Protein AF-A5HIX2-F1 (afdb_monomer_lite)

InterPro domains:
  IPR017896 4Fe-4S ferredoxin-type, iron-sulphur binding domain [PF00037] (24-42)
  IPR017896 4Fe-4S ferredoxin-type, iron-sulphur binding domain [PS51379] (18-47)
  IPR017900 4Fe-4S ferredoxin, iron-sulphur binding, conserved site [PS00198] (27-38)
  IPR050157 Photosystem I iron-sulfur center [PTHR24960] (1-50)

Organism: NCBI:txid440083

pLDDT: mean 91.97, std 6.82, range [64.5, 97.81]

Structure (mmCIF, N/CA/C/O backbone):
data_AF-A5HIX2-F1
#
_entry.id   AF-A5HIX2-F1
#
loop_
_atom_site.group_PDB
_atom_site.id
_atom_site.type_symbol
_atom_site.label_atom_id
_atom_site.label_alt_id
_atom_site.label_comp_id
_atom_site.label_asym_id
_atom_site.label_entity_id
_atom_site.label_seq_id
_atom_site.pdbx_PDB_ins_code
_atom_site.Cartn_x
_atom_site.Cartn_y
_atom_site.Cartn_z
_atom_site.occupancy
_atom_site.B_iso_or_equiv
_atom_site.auth_seq_id
_atom_site.auth_comp_id
_atom_site.auth_asym_id
_atom_site.auth_atom_id
_atom_site.pdbx_PDB_model_num
ATOM 1 N N . PRO A 1 1 ? -13.989 9.947 -1.965 1.00 77.44 1 PRO A N 1
ATOM 2 C CA . PRO A 1 1 ? -12.702 9.230 -1.787 1.00 77.44 1 PRO A CA 1
ATOM 3 C C . PRO A 1 1 ? -11.656 10.266 -1.386 1.00 77.44 1 PRO A C 1
ATOM 5 O O . PRO A 1 1 ? -11.659 11.332 -1.993 1.00 77.44 1 PRO A O 1
ATOM 8 N N . THR A 1 2 ? -10.862 9.998 -0.352 1.00 88.81 2 THR A N 1
ATOM 9 C CA . THR A 1 2 ? -9.784 10.887 0.107 1.00 88.81 2 THR A CA 1
ATOM 10 C C . THR A 1 2 ? -8.434 10.359 -0.373 1.00 88.81 2 THR A C 1
ATOM 12 O O . THR A 1 2 ? -8.277 9.150 -0.561 1.00 88.81 2 THR A O 1
ATOM 15 N N . ASP A 1 3 ? -7.483 11.260 -0.612 1.00 90.31 3 ASP A N 1
ATOM 16 C CA . ASP A 1 3 ? -6.131 10.914 -1.056 1.00 90.31 3 ASP A CA 1
ATOM 17 C C . ASP 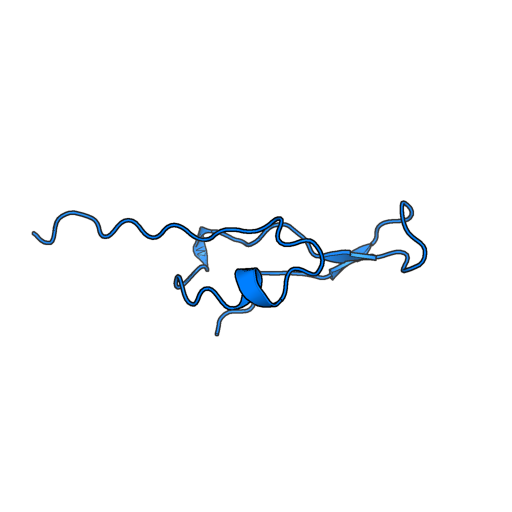A 1 3 ? -5.240 10.601 0.156 1.00 90.31 3 ASP A C 1
ATOM 19 O O . ASP A 1 3 ? -4.505 11.449 0.661 1.00 90.31 3 ASP A O 1
ATOM 23 N N . VAL A 1 4 ? -5.425 9.396 0.705 1.00 93.56 4 VAL A N 1
ATOM 24 C CA . VAL A 1 4 ? -4.755 8.937 1.937 1.00 93.56 4 VAL A CA 1
ATOM 25 C C . VAL A 1 4 ? -3.449 8.184 1.678 1.00 93.56 4 VAL A C 1
ATOM 27 O O . VAL A 1 4 ? -2.747 7.873 2.636 1.00 93.56 4 VAL A O 1
ATOM 30 N N . LEU A 1 5 ? -3.150 7.858 0.417 1.00 94.00 5 LEU A N 1
ATOM 31 C CA . LEU A 1 5 ? -1.945 7.152 -0.025 1.00 94.00 5 LEU A CA 1
ATOM 32 C C . LEU A 1 5 ? -1.094 8.107 -0.862 1.00 94.00 5 LEU A C 1
ATOM 34 O O . LEU A 1 5 ? -1.631 8.838 -1.682 1.00 94.00 5 LEU A O 1
ATOM 38 N N . GLU A 1 6 ? 0.224 8.050 -0.718 1.00 93.94 6 GLU A N 1
ATOM 39 C CA . GLU A 1 6 ? 1.158 8.852 -1.513 1.00 93.94 6 GLU A CA 1
ATOM 40 C C . GLU A 1 6 ? 2.230 7.949 -2.123 1.00 93.94 6 GLU A C 1
ATOM 42 O O . GLU A 1 6 ? 2.715 7.029 -1.469 1.00 93.94 6 GLU A O 1
ATOM 47 N N . MET A 1 7 ? 2.619 8.199 -3.372 1.00 95.31 7 MET A N 1
ATOM 48 C CA . MET A 1 7 ? 3.753 7.504 -3.982 1.00 95.31 7 MET A CA 1
ATOM 49 C C . MET A 1 7 ? 5.050 8.162 -3.517 1.00 95.31 7 MET A C 1
ATOM 51 O O . MET A 1 7 ? 5.324 9.308 -3.865 1.00 95.31 7 MET A O 1
ATOM 55 N N . VAL A 1 8 ? 5.856 7.433 -2.752 1.00 96.69 8 VAL A N 1
ATOM 56 C CA . VAL A 1 8 ? 7.141 7.907 -2.230 1.00 96.69 8 VAL A CA 1
ATOM 57 C C . VAL A 1 8 ? 8.305 7.185 -2.918 1.00 96.69 8 VAL A C 1
ATOM 59 O O . VAL A 1 8 ? 8.166 6.006 -3.258 1.00 96.69 8 VAL A O 1
ATOM 62 N N . PRO A 1 9 ? 9.457 7.847 -3.133 1.00 97.81 9 PRO A N 1
ATOM 63 C CA . PRO A 1 9 ? 10.633 7.205 -3.715 1.00 97.81 9 PRO A CA 1
ATOM 64 C C . PRO A 1 9 ? 11.112 6.020 -2.870 1.00 97.81 9 PRO A C 1
ATOM 66 O O . PRO A 1 9 ? 11.236 6.129 -1.649 1.00 97.81 9 PRO A O 1
ATOM 69 N N . TRP A 1 10 ? 11.398 4.890 -3.516 1.00 97.31 10 TRP A N 1
ATOM 70 C CA . TRP A 1 10 ? 11.947 3.711 -2.849 1.00 97.31 10 TRP A CA 1
ATOM 71 C C . TRP A 1 10 ? 12.685 2.790 -3.822 1.00 97.31 10 TRP A C 1
ATOM 73 O O . TRP A 1 10 ? 12.071 2.138 -4.666 1.00 97.31 10 TRP A O 1
ATOM 83 N N . ASP A 1 11 ? 13.999 2.660 -3.645 1.00 97.31 11 ASP A N 1
ATOM 84 C CA . ASP A 1 11 ? 14.867 1.869 -4.532 1.00 97.31 11 ASP A CA 1
ATOM 85 C C . ASP A 1 11 ? 14.814 0.350 -4.282 1.00 97.31 11 ASP A C 1
ATOM 87 O O . ASP A 1 11 ? 15.499 -0.424 -4.948 1.00 97.31 11 ASP A O 1
ATOM 91 N N . GLY A 1 12 ? 13.987 -0.114 -3.339 1.00 96.19 12 GLY A N 1
ATOM 92 C CA . GLY A 1 12 ? 13.843 -1.540 -3.025 1.00 96.19 12 GLY A CA 1
ATOM 93 C C . GLY A 1 12 ? 12.965 -2.332 -4.001 1.00 96.19 12 GLY A C 1
ATOM 94 O O . GLY A 1 12 ? 12.772 -3.533 -3.813 1.00 96.19 12 GLY A O 1
ATOM 95 N N . CYS A 1 13 ? 12.433 -1.697 -5.049 1.00 94.19 13 CYS A N 1
ATOM 96 C CA . CYS A 1 13 ? 11.690 -2.377 -6.107 1.00 94.19 13 CYS A CA 1
ATOM 97 C C . CYS A 1 13 ? 11.967 -1.778 -7.490 1.00 94.19 13 CYS A C 1
ATOM 99 O O . CYS A 1 13 ? 12.453 -0.659 -7.623 1.00 94.19 13 CYS A O 1
ATOM 101 N N . LYS A 1 14 ? 11.581 -2.512 -8.543 1.00 96.75 14 LYS A N 1
ATOM 102 C CA . LYS A 1 14 ? 11.769 -2.108 -9.949 1.00 96.75 14 LYS A CA 1
ATOM 103 C C . LYS A 1 14 ? 11.118 -0.763 -10.304 1.00 96.75 14 LYS A C 1
ATOM 105 O O . LYS A 1 14 ? 11.530 -0.138 -11.273 1.00 96.75 14 LYS A O 1
ATOM 110 N N . ALA A 1 15 ? 10.089 -0.347 -9.569 1.00 95.62 15 ALA A N 1
ATOM 111 C CA . ALA A 1 15 ? 9.388 0.903 -9.836 1.00 95.62 15 ALA A CA 1
ATOM 112 C C . ALA A 1 15 ? 10.119 2.140 -9.281 1.00 95.62 15 ALA A C 1
ATOM 114 O O . ALA A 1 15 ? 9.718 3.248 -9.617 1.00 95.62 15 ALA A O 1
ATOM 115 N N . SER A 1 16 ? 11.144 1.972 -8.432 1.00 97.56 16 SER A N 1
ATOM 116 C CA . SER A 1 16 ? 11.795 3.065 -7.685 1.00 97.56 16 SER A CA 1
ATOM 117 C C . SER A 1 16 ? 10.826 3.924 -6.852 1.00 97.56 16 SER A C 1
ATOM 119 O O . SER A 1 16 ? 11.145 5.043 -6.457 1.00 97.56 16 SER A O 1
ATOM 121 N N . GLN A 1 17 ? 9.630 3.404 -6.567 1.00 97.12 17 GLN A N 1
ATOM 122 C CA . GLN A 1 17 ? 8.592 4.072 -5.791 1.00 97.12 17 GLN A CA 1
ATOM 123 C C . GLN A 1 17 ? 7.675 3.052 -5.116 1.00 97.12 17 GLN A C 1
ATOM 125 O O . GLN A 1 17 ? 7.474 1.946 -5.626 1.00 97.12 17 GLN A O 1
ATOM 130 N N . ILE A 1 18 ? 7.086 3.440 -3.991 1.00 95.06 18 ILE A N 1
ATOM 131 C CA . ILE A 1 18 ? 6.131 2.641 -3.221 1.00 95.06 18 ILE A CA 1
ATOM 132 C C . ILE A 1 18 ? 4.986 3.531 -2.733 1.00 95.06 18 ILE A C 1
ATOM 134 O O . ILE A 1 18 ? 5.183 4.719 -2.502 1.00 95.06 18 ILE A O 1
ATOM 138 N N . ALA A 1 19 ? 3.789 2.970 -2.568 1.00 94.56 19 ALA A N 1
ATOM 139 C CA . ALA A 1 19 ? 2.720 3.665 -1.860 1.00 94.56 19 ALA A CA 1
ATOM 140 C C . ALA A 1 19 ? 3.037 3.719 -0.355 1.00 94.56 19 ALA A C 1
ATOM 142 O O . ALA A 1 19 ? 3.415 2.709 0.243 1.00 94.56 19 ALA A O 1
ATOM 143 N N . SER A 1 20 ? 2.869 4.883 0.263 1.00 93.75 20 SER A N 1
ATOM 144 C CA . SER A 1 20 ? 2.949 5.061 1.710 1.00 93.75 20 SER A CA 1
ATOM 145 C C . SER A 1 20 ? 1.820 4.315 2.434 1.00 93.75 20 SER A C 1
ATOM 147 O O . SER A 1 20 ? 0.850 3.853 1.828 1.00 93.75 20 SER A O 1
ATOM 149 N N . ALA A 1 21 ? 1.935 4.182 3.757 1.00 92.81 21 ALA A N 1
ATOM 150 C CA . ALA A 1 21 ? 0.818 3.707 4.567 1.00 92.81 21 ALA A CA 1
ATOM 151 C C . ALA A 1 21 ? -0.340 4.732 4.538 1.00 92.81 21 ALA A C 1
ATOM 153 O O . ALA A 1 21 ? -0.069 5.934 4.523 1.00 92.81 21 ALA A O 1
ATOM 154 N N . PRO A 1 22 ? -1.616 4.293 4.581 1.00 93.81 22 PRO A N 1
ATOM 155 C CA . PRO A 1 22 ? -2.751 5.210 4.635 1.00 93.81 22 PRO A CA 1
ATOM 156 C C . PRO A 1 22 ? -2.664 6.183 5.818 1.00 93.81 22 PRO A C 1
ATOM 158 O O . PRO A 1 22 ? -2.520 5.744 6.963 1.00 93.81 22 PRO A O 1
ATOM 161 N N . ARG A 1 23 ? -2.847 7.486 5.575 1.00 95.12 23 ARG A N 1
ATOM 162 C CA . ARG A 1 23 ? -3.039 8.468 6.657 1.00 95.12 23 ARG A CA 1
ATOM 163 C C . ARG A 1 23 ? -4.379 8.217 7.348 1.00 95.12 23 ARG A C 1
ATOM 165 O O . ARG A 1 23 ? -5.442 8.402 6.755 1.00 95.12 23 ARG A O 1
ATOM 172 N N . THR A 1 24 ? -4.342 7.763 8.599 1.00 92.62 24 THR A N 1
ATOM 173 C CA . THR A 1 24 ? -5.552 7.362 9.337 1.00 92.62 24 THR A CA 1
ATOM 174 C C . THR A 1 24 ? -6.438 8.541 9.724 1.00 92.62 24 THR A C 1
ATOM 176 O O . THR A 1 24 ? -7.647 8.366 9.812 1.00 92.62 24 THR A O 1
ATOM 179 N N . GLU A 1 25 ? -5.863 9.728 9.919 1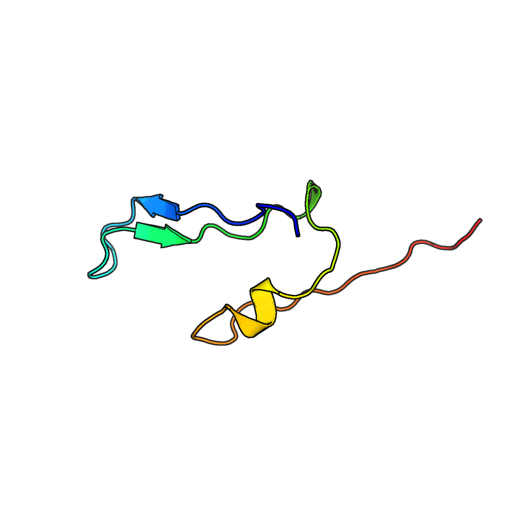.00 92.31 25 GLU A N 1
ATOM 180 C CA . GLU A 1 25 ? -6.595 10.963 10.247 1.00 92.31 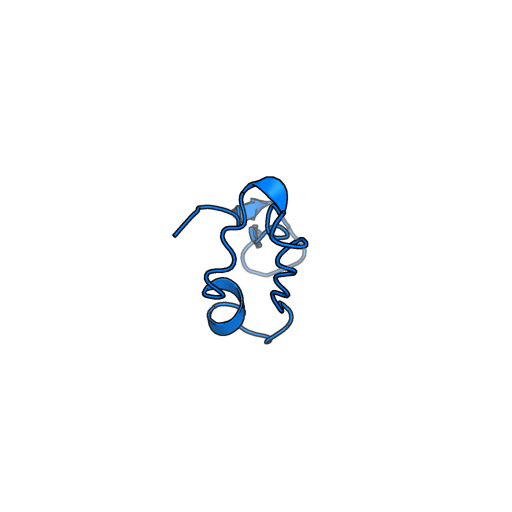25 GLU A CA 1
ATOM 181 C C . GLU A 1 25 ? -7.504 11.453 9.106 1.00 92.31 25 GLU A C 1
ATOM 183 O O . GLU A 1 25 ? -8.595 11.956 9.356 1.00 92.31 25 GLU A O 1
ATOM 188 N N . ASP A 1 26 ? -7.105 11.204 7.856 1.00 93.44 26 ASP A N 1
ATOM 189 C CA . ASP A 1 26 ? -7.860 11.554 6.644 1.00 93.44 26 ASP A CA 1
ATOM 190 C C . ASP A 1 26 ? -8.762 10.404 6.150 1.00 93.44 26 ASP A C 1
ATOM 192 O O . ASP A 1 26 ? -9.440 10.493 5.113 1.00 93.44 26 ASP A O 1
ATOM 196 N N . CYS A 1 27 ? -8.728 9.263 6.845 1.00 93.50 27 CYS A N 1
ATOM 197 C CA . CYS A 1 27 ? -9.402 8.048 6.419 1.00 93.50 27 CYS A CA 1
ATOM 198 C C . CYS A 1 27 ? -10.901 8.114 6.721 1.00 93.50 27 CYS A C 1
ATOM 200 O O . CYS A 1 27 ? -11.339 8.032 7.863 1.00 93.50 27 CYS A O 1
ATOM 202 N N . VAL A 1 28 ? -11.711 8.147 5.663 1.00 94.12 28 VAL A N 1
ATOM 203 C CA . VAL A 1 28 ? -13.183 8.139 5.756 1.00 94.12 28 VAL A CA 1
ATOM 204 C C . VAL A 1 28 ? -13.791 6.730 5.766 1.00 94.12 28 VAL A C 1
ATOM 206 O O . VAL A 1 28 ? -14.989 6.564 5.560 1.00 94.12 28 VAL A O 1
ATOM 209 N N . GLY A 1 29 ? -12.973 5.684 5.905 1.00 93.69 29 GLY A N 1
ATOM 210 C CA . GLY A 1 29 ? -13.473 4.308 5.987 1.00 93.69 29 GLY A CA 1
ATOM 211 C C . GLY A 1 29 ? -14.070 3.744 4.690 1.00 93.69 29 GLY A C 1
ATOM 212 O O . GLY A 1 29 ? -14.808 2.767 4.740 1.00 93.69 29 GLY A O 1
ATOM 213 N N . CYS A 1 30 ? -13.764 4.318 3.517 1.00 94.88 30 CYS A N 1
ATOM 214 C CA . CYS A 1 30 ? -14.375 3.904 2.242 1.00 94.88 30 CYS A CA 1
ATOM 215 C C . CYS A 1 30 ? -13.915 2.536 1.701 1.00 94.88 30 CYS A C 1
ATOM 217 O O . CYS A 1 30 ? -14.453 2.077 0.696 1.00 94.88 30 CYS A O 1
ATOM 219 N N . LYS A 1 31 ? -12.893 1.924 2.316 1.00 93.88 31 LYS A N 1
ATOM 220 C CA . LYS A 1 31 ? -12.333 0.596 1.992 1.00 93.88 31 LYS A CA 1
ATOM 221 C C . LYS A 1 31 ? -11.761 0.398 0.584 1.00 93.88 31 LYS A C 1
ATOM 223 O O . LYS A 1 31 ? -11.311 -0.692 0.256 1.00 93.88 31 LYS A O 1
ATOM 228 N N . ARG A 1 32 ? -11.697 1.437 -0.254 1.00 94.50 32 ARG A N 1
ATOM 229 C CA . ARG A 1 32 ? -11.142 1.320 -1.617 1.00 94.50 32 ARG A CA 1
ATOM 230 C C . ARG A 1 32 ? -9.675 0.886 -1.641 1.00 94.50 32 ARG A C 1
ATOM 232 O O . ARG A 1 32 ? -9.266 0.217 -2.581 1.00 94.50 32 ARG A O 1
ATOM 239 N N . CYS A 1 33 ? -8.899 1.249 -0.621 1.00 95.06 33 CYS A N 1
ATOM 240 C CA . CYS A 1 33 ? -7.508 0.822 -0.488 1.00 95.06 33 CYS A CA 1
ATOM 241 C C . CYS A 1 33 ? -7.357 -0.683 -0.213 1.00 95.06 33 CYS A C 1
ATOM 243 O O . CYS A 1 33 ? -6.313 -1.226 -0.551 1.00 95.06 33 CYS A O 1
ATOM 245 N N . GLU A 1 34 ? -8.379 -1.359 0.333 1.00 95.44 34 GLU A N 1
ATOM 246 C CA . GLU A 1 34 ? -8.358 -2.817 0.526 1.00 95.44 34 GLU A CA 1
ATOM 247 C C . GLU A 1 34 ? -8.346 -3.513 -0.838 1.00 95.44 34 GLU A C 1
ATOM 249 O O . GLU A 1 34 ? -7.412 -4.238 -1.149 1.00 95.44 34 GLU A O 1
ATOM 254 N N . SER A 1 35 ? -9.310 -3.193 -1.710 1.00 93.69 35 SER A N 1
ATOM 255 C CA . SER A 1 35 ? -9.397 -3.783 -3.056 1.00 93.69 35 SER A CA 1
ATOM 256 C C . SER A 1 35 ? -8.290 -3.329 -4.011 1.00 93.69 35 SER A C 1
ATOM 258 O O . SER A 1 35 ? -8.020 -4.003 -5.000 1.00 93.69 35 SER A O 1
ATOM 260 N N . ALA A 1 36 ? -7.689 -2.162 -3.768 1.00 93.69 36 ALA A N 1
ATOM 261 C CA . ALA A 1 36 ? -6.592 -1.652 -4.586 1.00 93.69 36 ALA A CA 1
ATOM 262 C C . ALA A 1 36 ? -5.231 -2.250 -4.198 1.00 93.69 36 ALA A C 1
ATOM 264 O O . ALA A 1 36 ? -4.282 -2.132 -4.973 1.00 93.69 36 ALA A O 1
ATOM 265 N N . CYS A 1 37 ? -5.108 -2.847 -3.007 1.00 93.88 37 CYS A N 1
ATOM 266 C CA . CYS A 1 37 ? -3.852 -3.418 -2.544 1.00 93.88 37 CYS A CA 1
ATOM 267 C C . CYS A 1 37 ? -3.552 -4.703 -3.333 1.00 93.88 37 CYS A C 1
ATOM 269 O O . CYS A 1 37 ? -4.257 -5.691 -3.166 1.00 93.88 37 CYS A O 1
ATOM 271 N N . PRO A 1 38 ? -2.491 -4.746 -4.158 1.00 92.00 38 PRO A N 1
ATOM 272 C CA . PRO A 1 38 ? -2.242 -5.883 -5.049 1.00 92.00 38 PRO A CA 1
ATOM 273 C C . PRO A 1 38 ? -1.880 -7.182 -4.314 1.00 92.00 38 PRO A C 1
ATOM 275 O O . PRO A 1 38 ? -1.853 -8.246 -4.924 1.00 92.00 38 PRO A O 1
ATOM 278 N N . THR A 1 39 ? -1.550 -7.092 -3.026 1.00 93.88 39 THR A N 1
ATOM 279 C CA . THR A 1 39 ? -1.167 -8.222 -2.173 1.00 93.88 39 THR A CA 1
ATOM 280 C C . THR A 1 39 ? -2.124 -8.410 -0.999 1.00 93.88 39 THR A C 1
ATOM 282 O O . THR A 1 39 ? -1.761 -9.098 -0.048 1.00 93.88 39 THR A O 1
ATOM 285 N N . ASP A 1 40 ? -3.280 -7.734 -1.006 1.00 94.31 40 ASP A N 1
ATOM 286 C CA . ASP A 1 40 ? -4.283 -7.784 0.066 1.00 94.31 40 ASP A CA 1
ATOM 287 C C . ASP A 1 40 ? -3.711 -7.515 1.479 1.00 94.31 40 ASP A C 1
ATOM 289 O O . ASP A 1 40 ? -4.168 -8.061 2.481 1.00 94.31 40 ASP A O 1
ATOM 293 N N . PHE A 1 41 ? -2.678 -6.667 1.582 1.00 94.81 41 PHE A N 1
ATOM 294 C CA . PHE A 1 41 ? -1.998 -6.370 2.852 1.00 94.81 41 PHE A CA 1
ATOM 295 C C . PHE A 1 41 ? -2.760 -5.355 3.724 1.00 94.81 41 PHE A C 1
ATOM 297 O O . PHE A 1 41 ? -2.575 -5.308 4.940 1.00 9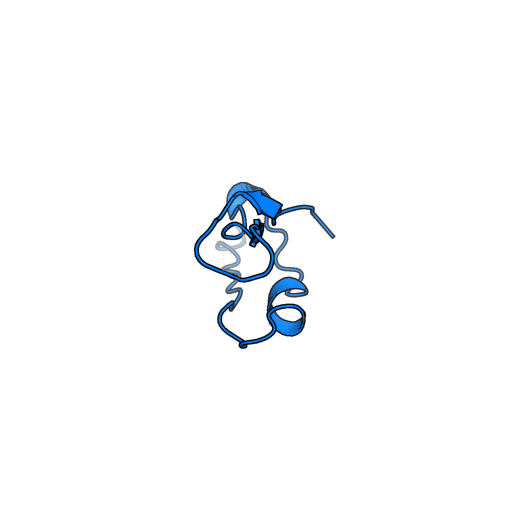4.81 41 PHE A O 1
ATOM 304 N N . LEU A 1 42 ? -3.606 -4.518 3.117 1.00 94.56 42 LEU A N 1
ATOM 305 C CA . LEU A 1 42 ? -4.343 -3.457 3.807 1.00 94.56 42 LEU A CA 1
ATOM 306 C C . LEU A 1 42 ? -5.745 -3.921 4.216 1.00 94.56 42 LEU A C 1
ATOM 308 O O . LEU A 1 42 ? -6.485 -4.462 3.403 1.00 94.56 42 LEU A O 1
ATOM 312 N N . SER A 1 43 ? -6.142 -3.617 5.456 1.00 94.81 43 SER A N 1
ATOM 313 C CA . SER A 1 43 ? -7.508 -3.817 5.957 1.00 94.81 43 SER A CA 1
ATOM 314 C C . SER A 1 43 ? -7.968 -2.600 6.756 1.00 94.81 43 SER A C 1
ATOM 316 O O . SER A 1 43 ? -7.236 -2.112 7.621 1.00 94.81 43 SER A O 1
ATOM 318 N N . VAL A 1 44 ? -9.181 -2.107 6.487 1.00 94.38 44 VAL A N 1
ATOM 319 C CA . VAL A 1 44 ? -9.743 -0.937 7.171 1.00 94.38 44 VAL A CA 1
ATOM 320 C C . VAL A 1 44 ? -10.793 -1.374 8.187 1.00 94.38 44 VAL A C 1
ATOM 322 O O . VAL A 1 44 ? -11.823 -1.967 7.856 1.00 94.38 44 VAL A O 1
ATOM 325 N N . ARG A 1 45 ? -10.558 -1.013 9.452 1.00 93.81 45 ARG A N 1
ATOM 326 C CA . ARG A 1 45 ? -11.511 -1.187 10.554 1.00 93.81 45 ARG A CA 1
ATOM 327 C C . ARG A 1 45 ? -11.986 0.180 11.023 1.00 93.81 45 ARG A C 1
ATOM 329 O O . ARG A 1 45 ? -11.176 1.006 11.428 1.00 93.81 45 ARG A O 1
ATOM 336 N N . VAL A 1 46 ? -13.295 0.401 10.956 1.00 91.19 46 VAL A N 1
ATOM 337 C CA . VAL A 1 46 ? -13.939 1.625 11.441 1.00 91.19 46 VAL A CA 1
ATOM 338 C C . VAL A 1 46 ? -14.618 1.297 12.760 1.00 91.19 46 VAL A C 1
ATOM 340 O O . VAL A 1 46 ? -15.426 0.372 12.823 1.00 91.19 46 VAL A O 1
ATOM 343 N N . TYR 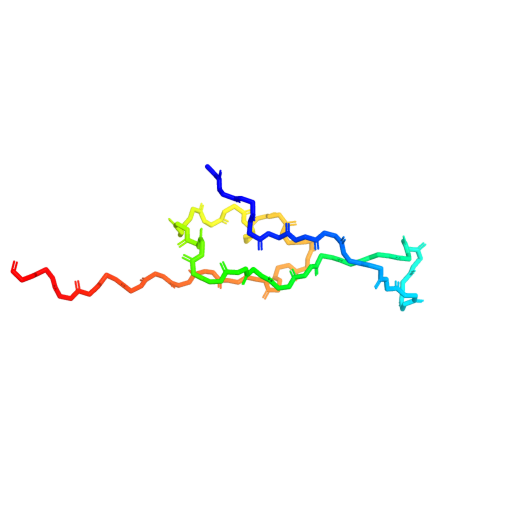A 1 47 ? -14.289 2.060 13.796 1.00 87.81 47 TYR A N 1
ATOM 344 C CA . TYR A 1 47 ? -14.978 2.013 15.076 1.00 87.81 47 TYR A CA 1
ATOM 345 C C . TYR A 1 47 ? -15.823 3.277 15.175 1.00 87.81 47 TYR A C 1
ATOM 347 O O . TYR A 1 47 ? -15.287 4.379 15.264 1.00 87.81 47 TYR A O 1
ATOM 355 N N . LEU A 1 48 ? -17.141 3.117 15.104 1.00 80.81 48 LEU A N 1
ATOM 356 C CA . LEU A 1 48 ? -18.059 4.191 15.456 1.00 80.81 48 LEU A CA 1
ATOM 357 C C . LEU A 1 48 ? -17.963 4.348 16.976 1.00 80.81 48 LEU A C 1
ATOM 359 O O . LEU A 1 48 ? -18.219 3.394 17.711 1.00 80.81 48 LEU A O 1
ATOM 363 N N . GLY A 1 49 ? -17.506 5.513 17.438 1.00 80.88 49 GLY A N 1
ATOM 364 C CA . GLY A 1 49 ? -17.604 5.858 18.855 1.00 80.88 49 GLY A CA 1
ATOM 365 C C . GLY A 1 49 ? -19.067 5.810 19.292 1.00 80.88 49 GLY A C 1
ATOM 366 O O . GLY A 1 49 ? -19.956 5.954 18.454 1.00 80.88 49 GLY A O 1
ATOM 367 N N . SER A 1 50 ? -19.316 5.579 20.583 1.00 75.88 50 SER A N 1
ATOM 368 C CA . SER A 1 50 ? -20.666 5.599 21.150 1.00 75.88 50 SER A CA 1
ATOM 369 C C . SER A 1 50 ? -21.383 6.867 20.690 1.00 75.88 50 SER A C 1
ATOM 371 O O . SER A 1 50 ? -20.926 7.967 20.999 1.00 75.88 50 SER A O 1
ATOM 373 N N . GLU A 1 51 ? -22.467 6.714 19.931 1.00 69.06 51 GLU A N 1
ATOM 374 C CA . GLU A 1 51 ? -23.381 7.818 19.657 1.00 69.06 51 GLU A CA 1
ATOM 375 C C . GLU A 1 51 ? -23.884 8.304 21.025 1.00 69.06 51 GLU A C 1
ATOM 377 O O . GLU A 1 51 ? -24.506 7.539 21.763 1.00 69.06 51 GLU A O 1
ATOM 382 N N . THR A 1 52 ? -23.488 9.515 21.422 1.00 64.50 52 THR A N 1
ATOM 383 C CA . THR A 1 52 ? -23.966 10.176 22.647 1.00 64.50 52 THR A CA 1
ATOM 384 C C . THR A 1 52 ? -25.3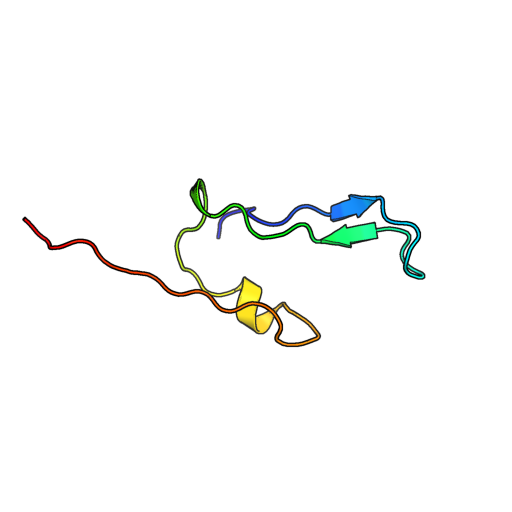76 10.692 22.463 1.00 64.50 52 THR A C 1
ATOM 386 O O . THR A 1 52 ? -25.589 11.371 21.430 1.00 64.50 52 THR A O 1
#

Sequence (52 aa):
PTDVLEMVPWDGCKASQIASAPRTEDCVGCKRCESACPTDFLSVRVYLGSET

Radius of gyration: 13.59 Å; chains: 1; bounding box: 39×20×33 Å

Secondary structure (DSSP, 8-state):
------EEE-TTSTTSEEEPPP-STT-----HHHHH-TTS-------PPP--

Foldseek 3Di:
DDPQWDWDADPPDPVRTDIDDGDPVRDPQPCPVCVVPPVSPDDDDDDDDPPD